Protein AF-A0A8H3KUR8-F1 (afdb_monomer)

Nearest PDB structures (foldseek):
  6pax-assembly1_A  TM=9.485E-01  e=1.881E-02  Homo sapiens
  1mdm-assembly1_A  TM=9.509E-01  e=1.094E-01  Homo sapiens
  4ld5-assembly1_B  TM=3.985E-01  e=2.743E-02  Staphylococcus aureus
  1p4w-assembly1_A  TM=5.469E-01  e=2.992E-01  Erwinia amylovora

Sequence (131 aa):
MTKTLAEDLKWCVIYLYSDGYSRKQIAKLLYIGETLVNKIISIYAKWGCVISLAYCSITRKKLQKAATERNELLRSAFIASISHYRIDQLVFMNESSKDECTSTCLYSYSDINSRAISWRVVVPNKDLKNS

pLDDT: mean 71.66, std 19.07, range [34.03, 95.94]

InterPro domains:
  IPR009057 Homedomain-like superfamily [SSF46689] (1-57)
  IPR036388 Winged helix-like DNA-binding domain superfamily [G3DSA:1.10.10.10] (1-50)

Foldseek 3Di:
DPPDDDVVLLVQLVVCVVVPDDLVRSCVVSVHDSVVSVVSVVVCVVPVDNDDCVVVVNDPVNVVVVVVVVVVVVVVVVVVVVVPDDPVPDDDDPPPPDDPDDPPPPDPDDPPPDDDDDPDDDDDDDDDDDD

Radius of gyration: 30.04 Å; Cα contacts (8 Å, |Δi|>4): 45; chains: 1; bounding box: 40×43×104 Å

Solvent-accessible surface area (backbone atoms only — not comparable to full-atom values): 8795 Å² total; per-residue (Å²): 132,84,86,71,78,59,66,68,61,56,51,51,55,49,54,43,45,73,73,66,50,50,64,67,54,51,18,63,73,72,75,43,62,51,70,55,53,54,51,50,53,51,43,27,75,74,67,78,45,83,74,59,49,75,80,75,72,49,50,70,66,57,56,51,48,54,53,50,51,55,48,48,52,54,48,48,53,48,53,57,62,53,67,77,57,55,74,94,73,61,76,82,78,79,79,83,75,84,69,100,76,83,89,80,76,86,71,83,85,69,68,92,90,66,81,84,82,76,93,66,87,81,76,88,82,81,88,85,92,88,131

Secondary structure (DSSP, 8-state):
---PPPHHHHHHHHHHHHTT--HHHHHHHHT--HHHHHHHHHHHHHHS--S-TTTTT--HHHHHHHHHHHHHHHHHHHHHHHTTS-GGG----------S-----------TTPPP------PPPP-----

Organism: NCBI:txid94130

Mean predicted aligned error: 18.8 Å

Structure (mmCIF, N/CA/C/O backbone):
data_AF-A0A8H3KUR8-F1
#
_entry.id   AF-A0A8H3KUR8-F1
#
loop_
_atom_site.group_PDB
_atom_site.id
_atom_site.type_symbol
_atom_site.label_atom_id
_atom_site.label_alt_id
_atom_site.label_comp_id
_atom_site.label_asym_id
_atom_site.label_entity_id
_atom_site.label_seq_id
_atom_site.pdbx_PDB_ins_code
_atom_site.Cartn_x
_atom_site.Cartn_y
_atom_site.Cartn_z
_atom_site.occupancy
_atom_site.B_iso_or_equiv
_atom_site.auth_seq_id
_atom_site.auth_comp_id
_atom_site.auth_asym_id
_atom_site.auth_atom_id
_atom_site.pdbx_PDB_model_num
ATOM 1 N N . MET A 1 1 ? 9.903 21.176 9.269 1.00 39.22 1 MET A N 1
ATOM 2 C CA . MET A 1 1 ? 10.175 19.747 9.527 1.00 39.22 1 MET A CA 1
ATOM 3 C C . MET A 1 1 ? 8.895 18.955 9.314 1.00 39.22 1 MET A C 1
ATOM 5 O O . MET A 1 1 ? 7.940 19.148 10.057 1.00 39.22 1 MET A O 1
ATOM 9 N N . THR A 1 2 ? 8.821 18.136 8.268 1.00 42.09 2 THR A N 1
ATOM 10 C CA . THR A 1 2 ? 7.678 17.240 8.054 1.00 42.09 2 THR A CA 1
ATOM 11 C C . THR A 1 2 ? 7.696 16.166 9.134 1.00 42.09 2 THR A C 1
ATOM 13 O O . THR A 1 2 ? 8.647 15.396 9.208 1.00 42.09 2 THR A O 1
ATOM 16 N N . LYS A 1 3 ? 6.672 16.131 9.991 1.00 57.50 3 LYS A N 1
ATOM 17 C CA . LYS A 1 3 ? 6.493 15.065 10.983 1.00 57.50 3 LYS A CA 1
ATOM 18 C C . LYS A 1 3 ? 6.102 13.784 10.244 1.00 57.50 3 LYS A C 1
ATOM 20 O O . LYS A 1 3 ? 4.924 13.520 10.019 1.00 57.50 3 LYS A O 1
ATOM 25 N N . THR A 1 4 ? 7.091 13.034 9.779 1.00 64.19 4 THR A N 1
ATOM 26 C CA . THR A 1 4 ? 6.896 11.693 9.232 1.00 64.19 4 THR A CA 1
ATOM 27 C C . THR A 1 4 ? 6.484 10.778 10.376 1.00 64.19 4 THR A C 1
ATOM 29 O O . THR A 1 4 ? 7.176 10.690 11.385 1.00 64.19 4 THR A O 1
ATOM 32 N N . LEU A 1 5 ? 5.339 10.111 10.239 1.00 67.00 5 LEU A N 1
ATOM 33 C CA . LEU A 1 5 ? 4.972 9.033 11.153 1.00 67.00 5 LEU A CA 1
ATOM 34 C C . LEU A 1 5 ? 6.021 7.928 11.096 1.00 67.00 5 LEU A C 1
ATOM 36 O O . LEU A 1 5 ? 6.380 7.498 9.994 1.00 67.00 5 LEU A O 1
ATOM 40 N N . ALA A 1 6 ? 6.457 7.487 12.277 1.00 81.69 6 ALA A N 1
ATOM 41 C CA . ALA A 1 6 ? 7.390 6.383 12.441 1.00 81.69 6 ALA A CA 1
ATOM 42 C C . ALA A 1 6 ? 6.885 5.142 11.693 1.00 81.69 6 ALA A C 1
ATOM 44 O O . ALA A 1 6 ? 5.690 4.833 11.722 1.00 81.69 6 ALA A O 1
ATOM 45 N N . GLU A 1 7 ? 7.787 4.454 10.993 1.00 81.00 7 GLU A N 1
ATOM 46 C CA . GLU A 1 7 ? 7.448 3.260 10.213 1.00 81.00 7 GLU A CA 1
ATOM 47 C C . GLU A 1 7 ? 6.904 2.145 11.098 1.00 81.00 7 GLU A C 1
ATOM 49 O O . GLU A 1 7 ? 5.912 1.518 10.727 1.00 81.00 7 GLU A O 1
ATOM 54 N N . ASP A 1 8 ? 7.463 2.001 12.297 1.00 84.88 8 ASP A N 1
ATOM 55 C CA . ASP A 1 8 ? 7.013 1.051 13.316 1.00 84.88 8 ASP A CA 1
ATOM 56 C C . ASP A 1 8 ? 5.520 1.208 13.601 1.00 84.88 8 ASP A C 1
ATOM 58 O O . ASP A 1 8 ? 4.772 0.235 13.634 1.00 84.88 8 ASP A O 1
ATOM 62 N N . LEU A 1 9 ? 5.044 2.453 13.697 1.00 88.75 9 LEU A N 1
ATOM 63 C CA . LEU A 1 9 ? 3.637 2.726 13.962 1.00 88.75 9 LEU A CA 1
ATOM 64 C C . LEU A 1 9 ? 2.743 2.299 12.794 1.00 88.75 9 LEU A C 1
ATOM 66 O O . LEU A 1 9 ? 1.622 1.836 13.002 1.00 88.75 9 LEU A O 1
ATOM 70 N N . LYS A 1 10 ? 3.230 2.431 11.556 1.00 89.88 10 LYS A N 1
ATOM 71 C CA . LYS A 1 10 ? 2.480 1.996 10.377 1.00 89.88 10 LYS A CA 1
ATOM 72 C C . LYS A 1 10 ? 2.430 0.473 10.280 1.00 89.88 10 LYS A C 1
ATOM 74 O O . LYS A 1 10 ? 1.380 -0.060 9.935 1.00 89.88 10 LYS A O 1
ATOM 79 N N . TRP A 1 11 ? 3.522 -0.216 10.609 1.00 91.12 11 TRP A N 1
ATOM 80 C CA . TRP A 1 11 ? 3.552 -1.678 10.675 1.00 91.12 11 TRP A CA 1
ATOM 81 C C . TRP A 1 11 ? 2.677 -2.223 11.807 1.00 91.12 11 TRP A C 1
ATOM 83 O O . TRP A 1 11 ? 1.932 -3.170 11.573 1.00 91.12 11 TRP A O 1
ATOM 93 N N . CYS A 1 12 ? 2.647 -1.573 12.975 1.00 91.88 12 CYS A N 1
ATOM 94 C CA . CYS A 1 12 ? 1.721 -1.921 14.057 1.00 91.88 12 CYS A CA 1
ATOM 95 C C . CYS A 1 12 ? 0.254 -1.861 13.610 1.00 91.88 12 CYS A C 1
ATOM 97 O O . CYS A 1 12 ? -0.521 -2.763 13.918 1.00 91.88 12 CYS A O 1
ATOM 99 N N . VAL A 1 13 ? -0.136 -0.837 12.840 1.00 93.62 13 VAL A N 1
ATOM 100 C CA . VAL A 1 13 ? -1.495 -0.750 12.271 1.00 93.62 13 VAL A CA 1
ATOM 101 C C . VAL A 1 13 ? -1.813 -1.960 11.387 1.00 93.62 13 VAL A C 1
ATOM 103 O O . VAL A 1 13 ? -2.933 -2.463 11.418 1.00 93.62 13 VAL A O 1
ATOM 106 N N . ILE A 1 14 ? -0.845 -2.427 10.602 1.00 93.62 14 ILE A N 1
ATOM 107 C CA . ILE A 1 14 ? -1.027 -3.524 9.640 1.00 93.62 14 ILE A CA 1
ATOM 108 C C . ILE A 1 14 ? -1.154 -4.851 10.369 1.00 93.62 14 ILE A C 1
ATOM 110 O O . ILE A 1 14 ? -2.058 -5.618 10.059 1.00 93.62 14 ILE A O 1
ATOM 114 N N . TYR A 1 15 ? -0.290 -5.081 11.356 1.00 94.12 15 TYR A N 1
ATOM 115 C CA . TYR A 1 15 ? -0.293 -6.294 12.165 1.00 94.12 15 TYR A CA 1
ATOM 116 C C . TYR A 1 15 ? -1.625 -6.462 12.909 1.00 94.12 15 TYR A C 1
ATOM 118 O O . TYR A 1 15 ? -2.270 -7.504 12.849 1.00 94.12 15 TYR A O 1
ATOM 126 N N . LEU A 1 16 ? -2.115 -5.388 13.533 1.00 94.19 16 LEU A N 1
ATOM 127 C CA . LEU A 1 16 ? -3.417 -5.412 14.201 1.00 94.19 16 LEU A CA 1
ATOM 128 C C . LEU A 1 16 ? -4.571 -5.615 13.210 1.00 94.19 16 LEU A C 1
ATOM 130 O O . LEU A 1 16 ? -5.565 -6.259 13.532 1.00 94.19 16 LEU A O 1
ATOM 134 N N . TYR A 1 17 ? -4.454 -5.079 11.994 1.00 94.44 17 TYR A N 1
ATOM 135 C CA . TYR A 1 17 ? -5.459 -5.305 10.961 1.00 94.44 17 TYR A CA 1
ATOM 136 C C . TYR A 1 17 ? -5.464 -6.760 10.466 1.00 94.44 17 TYR A C 1
ATOM 138 O O . TYR A 1 17 ? -6.544 -7.308 10.248 1.00 94.44 17 TYR A O 1
ATOM 146 N N . SER A 1 18 ? -4.297 -7.406 10.332 1.00 92.31 18 SER A N 1
ATOM 147 C CA . SER A 1 18 ? -4.212 -8.834 9.989 1.00 92.31 18 SER A CA 1
ATOM 148 C C . SER A 1 18 ? -4.741 -9.745 11.095 1.00 92.31 18 SER A C 1
ATOM 150 O O . SER A 1 18 ? -5.338 -10.771 10.785 1.00 92.31 18 SER A O 1
ATOM 152 N N . ASP A 1 19 ? -4.620 -9.331 12.357 1.00 94.00 19 ASP A N 1
ATOM 153 C CA . ASP A 1 19 ? -5.177 -10.038 13.519 1.00 94.00 19 ASP A CA 1
ATOM 154 C C . ASP A 1 19 ? -6.708 -9.880 13.653 1.00 94.00 19 ASP A C 1
ATOM 156 O O . ASP A 1 19 ? -7.321 -10.424 14.570 1.00 94.00 19 ASP A O 1
ATOM 160 N N . GLY A 1 20 ? -7.351 -9.135 12.746 1.00 93.88 20 GLY A N 1
ATOM 161 C CA . GLY A 1 20 ? -8.807 -8.987 12.690 1.00 93.88 20 GLY A CA 1
ATOM 162 C C . GLY A 1 20 ? -9.375 -7.840 13.529 1.00 93.88 20 GLY A C 1
ATOM 163 O O . GLY A 1 20 ? -10.596 -7.730 13.667 1.00 93.88 20 GLY A O 1
ATOM 164 N N . TYR A 1 21 ? -8.536 -6.948 14.064 1.00 95.38 21 TYR A N 1
ATOM 165 C CA . TYR A 1 21 ? -9.029 -5.771 14.778 1.00 95.38 21 TYR A CA 1
ATOM 166 C C . TYR A 1 21 ? -9.734 -4.797 13.827 1.00 95.38 21 TYR A C 1
ATOM 168 O O . TYR A 1 21 ? -9.271 -4.488 12.725 1.00 95.38 21 TYR A O 1
ATOM 176 N N . SER A 1 22 ? -10.855 -4.231 14.282 1.00 93.81 22 SER A N 1
ATOM 177 C CA . SER A 1 22 ? -11.544 -3.186 13.526 1.00 93.81 22 SER A CA 1
ATOM 178 C C . SER A 1 22 ? -10.735 -1.885 13.511 1.00 93.81 22 SER A C 1
ATOM 180 O O . SER A 1 22 ? -10.050 -1.530 14.471 1.00 93.81 22 SER A O 1
ATOM 182 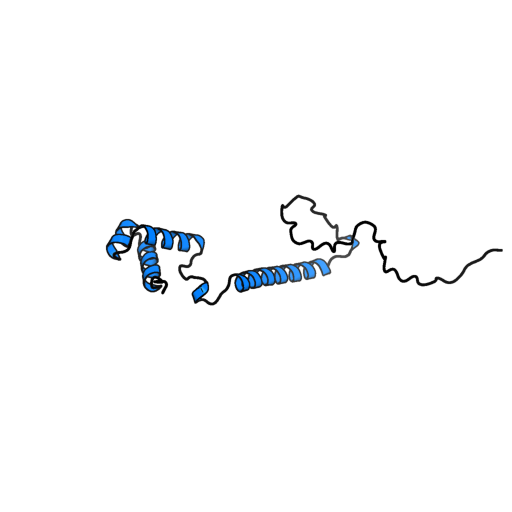N N . ARG A 1 23 ? -10.878 -1.100 12.441 1.00 93.94 23 ARG A N 1
ATOM 183 C CA . ARG A 1 23 ? -10.168 0.182 12.247 1.00 93.94 23 ARG A CA 1
ATOM 184 C C . ARG A 1 23 ? -10.370 1.152 13.419 1.00 93.94 23 ARG A C 1
ATOM 186 O O . ARG A 1 23 ? -9.430 1.829 13.827 1.00 93.94 23 ARG A O 1
ATOM 193 N N . LYS A 1 24 ? -11.572 1.152 14.008 1.00 94.75 24 LYS A N 1
ATOM 194 C CA . LYS A 1 24 ? -11.924 1.937 15.202 1.00 94.75 24 LYS A CA 1
ATOM 195 C C . LYS A 1 24 ? -11.183 1.465 16.454 1.00 94.75 24 LYS A C 1
ATOM 197 O O . LYS A 1 24 ? -10.707 2.293 17.226 1.00 94.75 24 LYS A O 1
ATOM 202 N N . GLN A 1 25 ? -11.065 0.150 16.649 1.00 93.94 25 GLN A N 1
ATOM 203 C CA . GLN A 1 25 ? -10.300 -0.419 17.763 1.00 93.94 25 GLN A CA 1
ATOM 204 C C . GLN A 1 25 ? -8.813 -0.092 17.629 1.00 93.94 25 GLN A C 1
ATOM 206 O O . GLN A 1 25 ? -8.212 0.342 18.603 1.00 93.94 25 GLN A O 1
ATOM 211 N N . ILE A 1 26 ? -8.248 -0.207 16.424 1.00 95.56 26 ILE A N 1
ATOM 212 C CA . ILE A 1 26 ? -6.841 0.120 16.149 1.00 95.56 26 ILE A CA 1
ATOM 213 C C . ILE A 1 26 ? -6.558 1.601 16.430 1.00 95.56 26 ILE A C 1
ATOM 215 O O . ILE A 1 26 ? -5.594 1.927 17.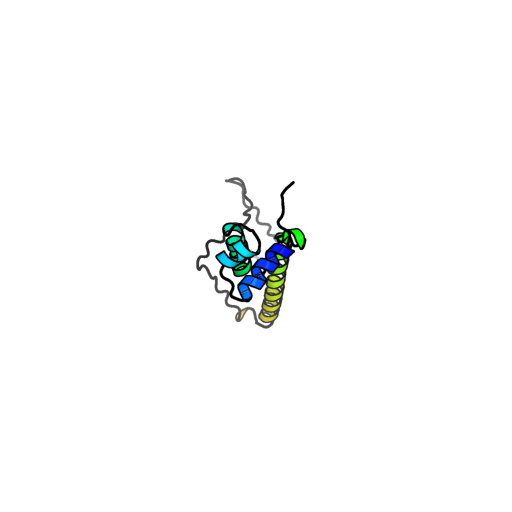118 1.00 95.56 26 ILE A O 1
ATOM 219 N N . ALA A 1 27 ? -7.423 2.497 15.942 1.00 95.50 27 ALA A N 1
ATOM 220 C CA . ALA A 1 27 ? -7.318 3.936 16.180 1.00 95.50 27 ALA A CA 1
ATOM 221 C C . ALA A 1 27 ? -7.316 4.268 17.682 1.00 95.50 27 ALA A C 1
ATOM 223 O O . ALA A 1 27 ? -6.472 5.031 18.154 1.00 95.50 27 ALA A O 1
ATOM 224 N N . LYS A 1 28 ? -8.219 3.638 18.445 1.00 95.94 28 LYS A N 1
ATOM 225 C CA . LYS A 1 28 ? -8.304 3.798 19.900 1.00 95.94 28 LYS A CA 1
ATOM 226 C C . LYS A 1 28 ? -7.087 3.217 20.628 1.00 95.94 28 LYS A C 1
ATOM 228 O O . LYS A 1 28 ? -6.598 3.849 21.554 1.00 95.94 28 LYS A O 1
ATOM 233 N N . LEU A 1 29 ? -6.603 2.044 20.215 1.00 94.38 29 LEU A N 1
ATOM 234 C CA . LEU A 1 29 ? -5.484 1.342 20.852 1.00 94.38 29 LEU A CA 1
ATOM 235 C C . LEU A 1 29 ? -4.160 2.097 20.681 1.00 94.38 29 LEU A C 1
ATOM 237 O O . LEU A 1 29 ? -3.389 2.220 21.626 1.00 94.38 29 LEU A O 1
ATOM 241 N N . LEU A 1 30 ? -3.908 2.617 19.478 1.00 92.75 30 LEU A N 1
ATOM 242 C CA . LEU A 1 30 ? -2.669 3.321 19.146 1.00 92.75 30 LEU A CA 1
ATOM 243 C C . LEU A 1 30 ? -2.733 4.831 19.427 1.00 92.75 30 LEU A C 1
ATOM 245 O O . LEU A 1 30 ? -1.741 5.524 19.212 1.00 92.75 30 LEU A O 1
ATOM 249 N N . TYR A 1 31 ? -3.881 5.349 19.881 1.00 93.81 31 TYR A N 1
ATOM 250 C CA . TYR A 1 31 ? -4.147 6.786 20.041 1.00 93.81 31 TYR A CA 1
ATOM 251 C C . TYR A 1 31 ? -3.890 7.591 18.754 1.00 93.81 31 TYR A C 1
ATOM 253 O O . TYR A 1 31 ? -3.301 8.673 18.763 1.00 93.81 31 TYR A O 1
ATOM 261 N N . ILE A 1 32 ? -4.351 7.060 17.619 1.00 92.12 32 ILE A N 1
ATOM 262 C CA . ILE A 1 32 ? -4.201 7.665 16.290 1.00 92.12 32 ILE A CA 1
ATOM 263 C C . ILE A 1 32 ? -5.584 7.982 15.715 1.00 92.12 32 ILE A C 1
ATOM 265 O O . ILE A 1 32 ? -6.556 7.276 15.965 1.00 92.12 32 ILE A O 1
ATOM 269 N N . GLY A 1 33 ? -5.682 9.018 14.880 1.00 93.69 33 GLY A N 1
ATOM 270 C CA . GLY A 1 33 ? -6.894 9.276 14.103 1.00 93.69 33 GLY A CA 1
ATOM 271 C C . GLY A 1 33 ? -7.253 8.128 13.147 1.00 93.69 33 GLY A C 1
ATOM 272 O O . GLY A 1 33 ? -6.410 7.630 12.400 1.00 93.69 33 GLY A O 1
ATOM 273 N N . GLU A 1 34 ? -8.537 7.764 13.099 1.00 93.75 34 GLU A N 1
ATOM 274 C CA . GLU A 1 34 ? -9.071 6.706 12.222 1.00 93.75 34 GLU A CA 1
ATOM 275 C C . GLU A 1 34 ? -8.778 6.967 10.732 1.00 93.75 34 GLU A C 1
ATOM 277 O O . GLU A 1 34 ? -8.517 6.047 9.955 1.00 93.75 34 GLU A O 1
ATOM 282 N N . THR A 1 35 ? -8.721 8.239 10.331 1.00 93.62 35 THR A N 1
ATOM 283 C CA . THR A 1 35 ? -8.349 8.647 8.968 1.00 93.62 35 THR A CA 1
ATOM 284 C C . THR A 1 35 ? -6.935 8.211 8.587 1.00 93.62 35 THR A C 1
ATOM 286 O O . THR A 1 35 ? -6.689 7.878 7.427 1.00 93.62 35 THR A O 1
ATOM 289 N N . LEU A 1 36 ? -6.003 8.181 9.543 1.00 90.62 36 LEU A N 1
ATOM 290 C CA . LEU A 1 36 ? -4.639 7.726 9.309 1.00 90.62 36 LEU A CA 1
ATOM 291 C C . LEU A 1 36 ? -4.584 6.211 9.124 1.00 90.62 36 LEU A C 1
ATOM 293 O O . LEU A 1 36 ? -3.942 5.729 8.194 1.00 90.62 36 LEU A O 1
ATOM 297 N N . VAL A 1 37 ? -5.300 5.481 9.980 1.00 93.56 37 VAL A N 1
ATOM 298 C CA . VAL A 1 37 ? -5.435 4.021 9.914 1.00 93.56 37 VAL A CA 1
ATOM 299 C C . VAL A 1 37 ? -5.986 3.610 8.545 1.00 93.56 37 VAL A C 1
ATOM 301 O O . VAL A 1 37 ? -5.392 2.778 7.862 1.00 93.56 37 VAL A O 1
ATOM 304 N N . ASN A 1 38 ? -7.039 4.283 8.071 1.00 94.12 38 ASN A N 1
ATOM 305 C CA . ASN A 1 38 ? -7.621 4.041 6.747 1.00 94.12 38 ASN A CA 1
ATOM 306 C C . ASN A 1 38 ? -6.640 4.329 5.600 1.00 94.12 38 ASN A C 1
ATOM 308 O O . ASN A 1 38 ? -6.570 3.573 4.628 1.00 94.12 38 ASN A O 1
ATOM 312 N N . LYS A 1 39 ? -5.846 5.401 5.704 1.00 91.62 39 LYS A N 1
ATOM 313 C CA . LYS A 1 39 ? -4.799 5.711 4.718 1.00 91.62 39 LYS A CA 1
ATOM 314 C C . LYS A 1 39 ? -3.718 4.630 4.688 1.00 91.62 39 LYS A C 1
ATOM 316 O O . LYS A 1 39 ? -3.321 4.212 3.610 1.00 91.62 39 LYS A O 1
ATOM 321 N N . ILE A 1 40 ? -3.270 4.151 5.845 1.00 91.25 40 ILE A N 1
ATOM 322 C CA . ILE A 1 40 ? -2.241 3.107 5.935 1.00 91.25 40 ILE A CA 1
ATOM 323 C C . ILE A 1 40 ? -2.744 1.796 5.324 1.00 91.25 40 ILE A C 1
ATOM 325 O O . ILE A 1 40 ? -2.079 1.235 4.455 1.00 91.25 40 ILE A O 1
ATOM 329 N N . ILE A 1 41 ? -3.944 1.355 5.710 1.00 91.56 41 ILE A N 1
ATOM 330 C CA . ILE A 1 41 ? -4.546 0.116 5.198 1.00 91.56 41 ILE A CA 1
ATOM 331 C C . ILE A 1 41 ? -4.781 0.203 3.685 1.00 91.56 41 ILE A C 1
ATOM 333 O O . ILE A 1 41 ? -4.491 -0.749 2.968 1.00 91.56 41 ILE A O 1
ATOM 337 N N . SER A 1 42 ? -5.257 1.341 3.170 1.00 90.50 42 SER A N 1
ATOM 338 C CA . SER A 1 42 ? -5.477 1.505 1.722 1.00 90.50 42 SER A CA 1
ATOM 339 C C . SER A 1 42 ? -4.177 1.516 0.913 1.00 90.50 42 SER A C 1
ATOM 341 O O . SER A 1 42 ? -4.128 0.929 -0.167 1.00 90.50 42 SER A O 1
ATOM 343 N N . ILE A 1 43 ? -3.107 2.126 1.433 1.00 87.81 43 ILE A N 1
ATOM 344 C CA . ILE A 1 43 ? -1.775 2.058 0.815 1.00 87.81 43 ILE A CA 1
ATOM 345 C C . ILE A 1 43 ? -1.288 0.606 0.786 1.00 87.81 43 ILE A C 1
ATOM 347 O O . ILE A 1 43 ? -0.859 0.129 -0.264 1.00 87.81 43 ILE A O 1
ATOM 351 N N . TYR A 1 44 ? -1.411 -0.116 1.897 1.00 89.81 44 TYR A N 1
ATOM 352 C CA . TYR A 1 44 ? -0.993 -1.510 1.966 1.00 89.81 44 TYR A CA 1
ATOM 353 C C . TYR A 1 44 ? -1.799 -2.418 1.040 1.00 89.81 44 TYR A C 1
ATOM 355 O O . TYR A 1 44 ? -1.212 -3.201 0.306 1.00 89.81 44 TYR A O 1
ATOM 363 N N . ALA A 1 45 ? -3.122 -2.261 0.983 1.00 87.88 45 ALA A N 1
ATOM 364 C CA . ALA A 1 45 ? -3.966 -3.028 0.071 1.00 87.88 45 ALA A CA 1
ATOM 365 C C . ALA A 1 45 ? -3.602 -2.793 -1.407 1.00 87.88 45 ALA A C 1
ATOM 367 O O . ALA A 1 45 ? -3.714 -3.701 -2.223 1.00 87.88 45 ALA A O 1
ATOM 368 N N . LYS A 1 46 ? -3.151 -1.581 -1.758 1.00 85.06 46 LYS A N 1
ATOM 369 C CA . LYS A 1 46 ? -2.780 -1.230 -3.135 1.00 85.06 46 LYS A CA 1
ATOM 370 C C . LYS A 1 46 ? -1.382 -1.706 -3.533 1.00 85.06 46 LYS A C 1
ATOM 372 O O . LYS A 1 46 ? -1.176 -2.056 -4.691 1.00 85.06 46 LYS A O 1
ATOM 377 N N . TRP A 1 47 ? -0.420 -1.655 -2.615 1.00 84.38 47 TRP A N 1
ATOM 378 C CA . TRP A 1 47 ? 1.001 -1.833 -2.942 1.00 84.38 47 TRP A CA 1
ATOM 379 C C . TRP A 1 47 ? 1.666 -3.024 -2.242 1.00 84.38 47 TRP A C 1
ATOM 381 O O . TRP A 1 47 ? 2.806 -3.342 -2.561 1.00 84.38 47 TRP A O 1
ATOM 391 N N . GLY A 1 48 ? 1.009 -3.647 -1.262 1.00 82.44 48 GLY A N 1
ATOM 392 C CA . GLY A 1 48 ? 1.592 -4.680 -0.398 1.00 82.44 48 GLY A CA 1
ATOM 393 C C . GLY A 1 48 ? 2.682 -4.162 0.547 1.00 82.44 48 GLY A C 1
ATOM 394 O O . GLY A 1 48 ? 3.376 -4.948 1.184 1.00 82.44 48 GLY A O 1
ATOM 395 N N . CYS A 1 49 ? 2.870 -2.842 0.631 1.00 79.38 49 CYS A N 1
ATOM 396 C CA . CYS A 1 49 ? 3.925 -2.222 1.422 1.00 79.38 49 CYS A CA 1
ATOM 397 C C . CYS A 1 49 ? 3.468 -0.880 2.000 1.00 79.38 49 CYS A C 1
ATOM 399 O O . CYS A 1 49 ? 2.632 -0.182 1.428 1.00 79.38 49 CYS A O 1
ATOM 401 N N . VAL A 1 50 ? 4.041 -0.530 3.149 1.00 76.19 50 VAL A N 1
ATOM 402 C CA . VAL A 1 50 ? 3.717 0.668 3.943 1.00 76.19 50 VAL A CA 1
ATOM 403 C C . VAL A 1 50 ? 4.855 1.691 3.942 1.00 76.19 50 VAL A C 1
ATOM 405 O O . VAL A 1 50 ? 4.693 2.840 4.373 1.00 76.19 50 VAL A O 1
ATOM 408 N N . ILE A 1 51 ? 6.014 1.263 3.441 1.00 69.56 51 ILE A N 1
ATOM 409 C CA . ILE A 1 51 ? 7.229 2.055 3.322 1.00 69.56 51 ILE A CA 1
ATOM 410 C C . ILE A 1 51 ? 7.081 2.964 2.107 1.00 69.56 51 ILE A C 1
ATOM 412 O O . ILE A 1 51 ? 6.726 2.539 1.006 1.00 69.56 51 ILE A O 1
ATOM 416 N N . SER A 1 52 ? 7.370 4.248 2.297 1.00 63.31 52 SER A N 1
ATOM 417 C CA . SER A 1 52 ? 7.473 5.164 1.168 1.00 63.31 52 SER A CA 1
ATOM 418 C C . SER A 1 52 ? 8.701 4.800 0.335 1.00 63.31 52 SER A C 1
ATOM 420 O O . SER A 1 52 ? 9.795 4.711 0.890 1.00 63.31 52 SER A O 1
ATOM 422 N N . LEU A 1 53 ? 8.550 4.689 -0.991 1.00 58.31 53 LEU A N 1
ATOM 423 C CA . LEU A 1 53 ? 9.647 4.463 -1.956 1.00 58.31 53 LEU A CA 1
ATOM 424 C C . LEU A 1 53 ? 10.882 5.361 -1.716 1.00 58.31 53 LEU A C 1
ATOM 426 O O . LEU A 1 53 ? 12.001 4.989 -2.062 1.00 58.31 53 LEU A O 1
ATOM 430 N N . ALA A 1 54 ? 10.668 6.529 -1.102 1.00 54.50 54 ALA A N 1
ATOM 431 C CA . ALA A 1 54 ? 11.701 7.475 -0.702 1.00 54.50 54 ALA A CA 1
ATOM 432 C C . ALA A 1 54 ? 12.737 6.897 0.283 1.00 54.50 54 ALA A C 1
ATOM 434 O O . ALA A 1 54 ? 13.916 7.190 0.128 1.00 54.50 54 ALA A O 1
ATOM 435 N N . TYR A 1 55 ? 12.335 6.060 1.248 1.00 53.75 55 TYR A N 1
ATOM 436 C CA . TYR A 1 55 ? 13.260 5.489 2.241 1.00 53.75 55 TYR A CA 1
ATOM 437 C C . TYR A 1 55 ? 14.091 4.342 1.653 1.00 53.75 55 TYR A C 1
ATOM 439 O O . TYR A 1 55 ? 15.288 4.232 1.894 1.00 53.75 55 TYR A O 1
ATOM 447 N N . CYS A 1 56 ? 13.489 3.548 0.762 1.00 56.03 56 CYS A N 1
ATOM 448 C CA . CYS A 1 56 ? 14.186 2.467 0.063 1.00 56.03 56 CYS A CA 1
ATOM 449 C C . CYS A 1 56 ? 15.200 2.983 -0.985 1.00 56.03 56 CYS A C 1
ATOM 451 O O . CYS A 1 56 ? 15.89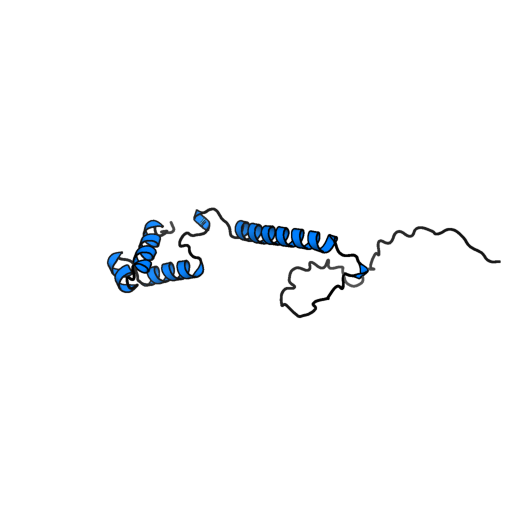6 2.199 -1.621 1.00 56.03 56 CYS A O 1
ATOM 453 N N . SER A 1 57 ? 15.305 4.304 -1.204 1.00 57.91 57 SER A N 1
ATOM 454 C CA . SER A 1 57 ? 16.135 4.894 -2.271 1.00 57.91 57 SER A CA 1
ATOM 455 C C . SER A 1 57 ? 15.803 4.344 -3.673 1.00 57.91 57 SER A C 1
ATOM 457 O O . SER A 1 57 ? 16.619 4.392 -4.609 1.00 57.91 57 SER A O 1
ATOM 459 N N . ILE A 1 58 ? 14.585 3.812 -3.831 1.00 65.94 58 ILE A N 1
ATOM 460 C CA . ILE A 1 58 ? 14.049 3.314 -5.092 1.00 65.94 58 ILE A CA 1
ATOM 461 C C . ILE A 1 58 ? 13.160 4.413 -5.649 1.00 65.94 58 ILE A C 1
ATOM 463 O O . ILE A 1 58 ? 11.975 4.531 -5.350 1.00 65.94 58 ILE A O 1
ATOM 467 N N . THR A 1 59 ? 13.753 5.259 -6.478 1.00 71.12 59 THR A N 1
ATOM 468 C CA . THR A 1 59 ? 13.000 6.251 -7.240 1.00 71.12 59 THR A CA 1
ATOM 469 C C . THR A 1 59 ? 12.089 5.544 -8.245 1.00 71.12 59 THR A C 1
ATOM 471 O O . THR A 1 59 ? 12.478 4.531 -8.828 1.00 71.12 59 THR A O 1
ATOM 474 N N . ARG A 1 60 ? 10.929 6.140 -8.561 1.00 69.00 60 ARG A N 1
ATOM 475 C CA . ARG A 1 60 ? 10.048 5.704 -9.667 1.00 69.00 60 ARG A CA 1
ATOM 476 C C . ARG A 1 60 ? 10.832 5.388 -10.951 1.00 69.00 60 ARG A C 1
ATOM 478 O O . ARG A 1 60 ? 10.553 4.391 -11.600 1.00 69.00 60 ARG A O 1
ATOM 485 N N . LYS A 1 61 ? 11.857 6.193 -11.265 1.00 75.12 61 LYS A N 1
ATOM 486 C CA . LYS A 1 61 ? 12.753 5.994 -12.417 1.00 75.12 61 LYS A CA 1
ATOM 487 C C . LYS A 1 61 ? 13.486 4.647 -12.397 1.00 75.12 61 LYS A C 1
ATOM 489 O O . LYS A 1 61 ? 13.557 3.999 -13.431 1.00 75.12 61 LYS A O 1
ATOM 494 N N . LYS A 1 62 ? 14.003 4.207 -11.242 1.00 78.38 62 LYS A N 1
ATOM 495 C CA . LYS A 1 62 ? 14.673 2.899 -11.113 1.00 78.38 62 LYS A CA 1
ATOM 496 C C . LYS A 1 62 ? 13.694 1.752 -11.359 1.00 78.38 62 LYS A C 1
ATOM 498 O O . LYS A 1 62 ? 14.034 0.792 -12.036 1.00 78.38 62 LYS A O 1
ATOM 503 N N . LEU A 1 63 ? 12.473 1.889 -10.847 1.00 74.69 63 LEU A N 1
ATOM 504 C CA . LEU A 1 63 ? 11.424 0.881 -10.985 1.00 74.69 63 LEU A CA 1
ATOM 505 C C . LEU A 1 63 ? 10.930 0.782 -12.435 1.00 74.69 63 LEU A C 1
ATOM 507 O O . LEU A 1 63 ? 10.787 -0.312 -12.971 1.00 74.69 63 LEU A O 1
ATOM 511 N N . GLN A 1 64 ? 10.761 1.930 -13.093 1.00 73.88 64 GLN A N 1
ATOM 512 C CA . GLN A 1 64 ? 10.417 2.003 -14.508 1.00 73.88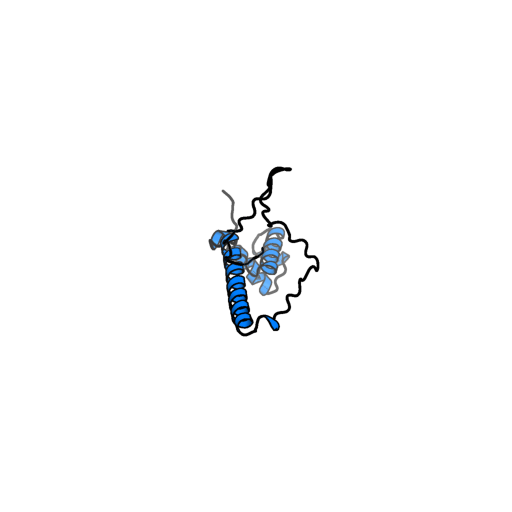 64 GLN A CA 1
ATOM 513 C C . GLN A 1 64 ? 11.535 1.431 -15.387 1.00 73.88 64 GLN A C 1
ATOM 515 O O . GLN A 1 64 ? 11.247 0.640 -16.274 1.00 73.88 64 GLN A O 1
ATOM 520 N N . LYS A 1 65 ? 12.804 1.746 -15.092 1.00 79.75 65 LYS A N 1
ATOM 521 C CA . LYS A 1 65 ? 13.954 1.174 -15.803 1.00 79.75 65 LYS A CA 1
ATOM 522 C C . LYS A 1 65 ? 13.994 -0.351 -15.685 1.00 79.75 65 LYS A C 1
ATOM 524 O O . LYS A 1 65 ? 14.075 -1.018 -16.703 1.00 79.75 65 LYS A O 1
ATOM 529 N N . ALA A 1 66 ? 13.849 -0.896 -14.475 1.00 73.81 66 ALA A N 1
ATOM 530 C CA . ALA A 1 66 ? 13.832 -2.343 -14.259 1.00 73.81 66 ALA A CA 1
ATOM 531 C C . ALA A 1 66 ? 12.658 -3.039 -14.978 1.00 73.81 66 ALA A C 1
ATOM 533 O O . ALA A 1 66 ? 12.808 -4.150 -15.478 1.00 73.81 66 ALA A O 1
ATOM 534 N N . ALA A 1 67 ? 11.488 -2.394 -15.055 1.00 70.38 67 ALA A N 1
ATOM 535 C CA . ALA A 1 67 ? 10.357 -2.902 -15.830 1.00 70.38 67 ALA A CA 1
ATOM 536 C C . ALA A 1 67 ? 10.635 -2.874 -17.344 1.00 70.38 67 ALA A C 1
ATOM 538 O O . ALA A 1 67 ? 10.345 -3.852 -18.032 1.00 70.38 67 ALA A O 1
ATOM 539 N N . THR A 1 68 ? 11.240 -1.795 -17.853 1.00 72.62 68 THR A N 1
ATOM 540 C CA . THR A 1 68 ? 11.657 -1.682 -19.259 1.00 72.62 68 THR A CA 1
ATOM 541 C C . THR A 1 68 ? 12.732 -2.707 -19.619 1.00 72.62 68 THR A C 1
ATOM 543 O O . THR A 1 68 ? 12.593 -3.376 -20.632 1.00 72.62 68 THR A O 1
ATOM 546 N N . GLU A 1 69 ? 13.758 -2.895 -18.785 1.00 76.00 69 GLU A N 1
ATOM 547 C CA . GLU A 1 69 ? 14.825 -3.888 -18.995 1.00 76.00 69 GLU A CA 1
ATOM 548 C C . GLU A 1 69 ? 14.280 -5.326 -18.972 1.00 76.00 69 GLU A C 1
ATOM 550 O O . GLU A 1 69 ? 14.665 -6.153 -19.795 1.00 76.00 69 GLU A O 1
ATOM 555 N N . ARG A 1 70 ? 13.320 -5.638 -18.086 1.00 70.88 70 ARG A N 1
ATOM 556 C CA . ARG A 1 70 ? 12.611 -6.933 -18.120 1.00 70.88 70 ARG A CA 1
ATOM 557 C C . ARG A 1 70 ? 11.851 -7.136 -19.427 1.00 70.88 70 ARG A C 1
ATOM 559 O O . ARG A 1 70 ? 11.838 -8.244 -19.956 1.00 70.88 70 ARG A O 1
ATOM 566 N N . ASN A 1 71 ? 11.234 -6.077 -19.946 1.00 74.94 71 ASN A N 1
ATOM 567 C CA . ASN A 1 71 ? 10.574 -6.115 -21.244 1.00 74.94 71 ASN A CA 1
ATOM 568 C C . ASN A 1 71 ? 11.594 -6.278 -22.384 1.00 74.94 71 ASN A C 1
ATOM 570 O O . ASN A 1 71 ? 11.351 -7.031 -23.314 1.00 74.94 71 ASN A O 1
ATOM 574 N N . GLU A 1 72 ? 12.770 -5.657 -22.292 1.00 77.31 72 GLU A N 1
ATOM 575 C CA . GLU A 1 72 ? 13.857 -5.837 -23.258 1.00 77.31 72 GLU A CA 1
ATOM 576 C C . GLU A 1 72 ? 14.388 -7.274 -23.276 1.00 77.31 72 GLU A C 1
ATOM 578 O O . GLU A 1 72 ? 14.673 -7.798 -24.345 1.00 77.31 72 GLU A O 1
ATOM 583 N N . LEU A 1 73 ? 14.451 -7.945 -22.125 1.00 81.75 73 LEU A N 1
ATOM 584 C CA . LEU A 1 73 ? 14.853 -9.350 -22.019 1.00 81.75 73 LEU A CA 1
ATOM 585 C C . LEU A 1 73 ? 13.810 -10.292 -22.647 1.00 81.75 73 LEU A C 1
ATOM 587 O O . LEU A 1 73 ? 14.154 -11.220 -23.374 1.00 81.75 73 LEU A O 1
ATOM 591 N N . LEU A 1 74 ? 12.519 -10.019 -22.433 1.00 79.12 74 LEU A N 1
ATOM 592 C CA . LEU A 1 74 ? 11.436 -10.722 -23.131 1.00 79.12 74 LEU A CA 1
ATOM 593 C C . LEU A 1 74 ? 11.454 -10.428 -24.636 1.00 79.12 74 LEU A C 1
ATOM 595 O O . LEU A 1 74 ? 11.269 -11.332 -25.447 1.00 79.12 74 LEU A O 1
ATOM 599 N N . ARG A 1 75 ? 11.736 -9.181 -25.016 1.00 78.75 75 ARG A N 1
ATOM 600 C CA . ARG A 1 75 ? 1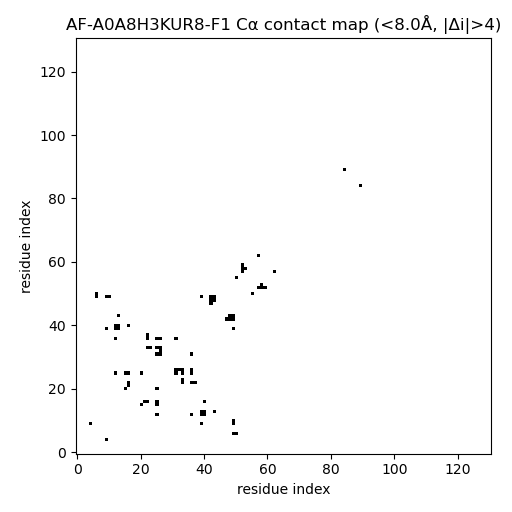1.879 -8.753 -26.407 1.00 78.75 75 ARG A CA 1
ATOM 601 C C . ARG A 1 75 ? 13.083 -9.416 -27.068 1.00 78.75 75 ARG A C 1
ATOM 603 O O . ARG A 1 75 ? 12.958 -9.849 -28.203 1.00 78.75 75 ARG A O 1
ATOM 610 N N . SER A 1 76 ? 14.222 -9.544 -26.392 1.00 82.19 76 SER A N 1
ATOM 611 C CA . SER A 1 76 ? 15.413 -10.201 -26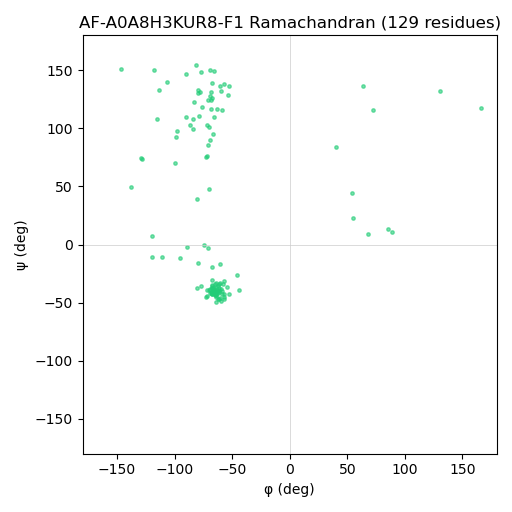.936 1.00 82.19 76 SER A CA 1
ATOM 612 C C . SER A 1 76 ? 15.212 -11.709 -27.063 1.00 82.19 76 SER A C 1
ATOM 614 O O . SER A 1 76 ? 15.569 -12.272 -28.094 1.00 82.19 76 SER A O 1
ATOM 616 N N . ALA A 1 77 ? 14.552 -12.348 -26.092 1.00 86.56 77 ALA A N 1
ATOM 617 C CA . ALA A 1 77 ? 14.145 -13.748 -26.186 1.00 86.56 77 ALA A CA 1
ATOM 618 C C . ALA A 1 77 ? 13.167 -13.986 -27.350 1.00 86.56 77 ALA A C 1
ATOM 620 O O . ALA A 1 77 ? 13.299 -14.960 -28.086 1.00 86.56 77 ALA A O 1
ATOM 621 N N . PHE A 1 78 ? 12.223 -13.068 -27.559 1.00 82.75 78 PHE A N 1
ATOM 622 C CA . PHE A 1 78 ? 11.292 -13.101 -28.685 1.00 82.75 78 PHE A CA 1
ATOM 623 C C . PHE A 1 78 ? 11.984 -12.867 -30.038 1.00 82.75 78 PHE A C 1
ATOM 625 O O . PHE A 1 78 ? 11.712 -13.561 -31.008 1.00 82.75 78 PHE A O 1
ATOM 632 N N . ILE A 1 79 ? 12.931 -11.932 -30.126 1.00 81.62 79 ILE A N 1
ATOM 633 C CA . ILE A 1 79 ? 13.729 -11.726 -31.345 1.00 81.62 79 ILE A CA 1
ATOM 634 C C . ILE A 1 79 ? 14.616 -12.949 -31.634 1.00 81.62 79 ILE A C 1
ATOM 636 O O . ILE A 1 79 ? 14.762 -13.351 -32.790 1.00 81.62 79 ILE A O 1
ATOM 640 N N . ALA A 1 80 ? 15.165 -13.586 -30.596 1.00 87.31 80 ALA A N 1
ATOM 641 C CA . ALA A 1 80 ? 15.906 -14.836 -30.731 1.00 87.31 80 ALA A CA 1
ATOM 642 C C . ALA A 1 80 ? 15.008 -15.973 -31.240 1.00 87.31 80 ALA A C 1
ATOM 644 O O . ALA A 1 80 ? 15.415 -16.704 -32.139 1.00 87.31 80 ALA A O 1
ATOM 645 N N . SER A 1 81 ? 13.768 -16.081 -30.748 1.00 85.62 81 SER A N 1
ATOM 646 C CA . SER A 1 81 ? 12.822 -17.082 -31.252 1.00 85.62 81 SER A CA 1
ATOM 647 C C . SER A 1 81 ? 12.387 -16.801 -32.697 1.00 85.62 81 SER A C 1
ATOM 649 O O . SER A 1 81 ? 12.282 -17.738 -33.487 1.00 85.62 81 SER A O 1
ATOM 651 N N . ILE A 1 82 ? 12.229 -15.528 -33.084 1.00 82.69 82 ILE A N 1
ATOM 652 C CA . ILE A 1 82 ? 11.956 -15.111 -34.472 1.00 82.69 82 ILE A CA 1
ATOM 653 C C . ILE A 1 82 ? 13.111 -15.459 -35.417 1.00 82.69 82 ILE A C 1
ATOM 655 O O . ILE A 1 82 ? 12.870 -15.782 -36.578 1.00 82.69 82 ILE A O 1
ATOM 659 N N . SER A 1 83 ? 14.357 -15.433 -34.940 1.00 82.38 83 SER A N 1
ATOM 660 C CA . SER A 1 83 ? 15.544 -15.683 -35.774 1.00 82.38 83 SER A CA 1
ATOM 661 C C . SER A 1 83 ? 15.566 -17.078 -36.418 1.00 82.38 83 SER A C 1
ATOM 663 O O . SER A 1 83 ? 16.308 -17.301 -37.371 1.00 82.38 83 SER A O 1
ATOM 665 N N . HIS A 1 84 ? 14.754 -18.020 -35.925 1.00 86.31 84 HIS A N 1
ATOM 666 C CA . HIS A 1 84 ? 14.624 -19.364 -36.492 1.00 86.31 84 HIS A CA 1
ATOM 667 C C . HIS A 1 84 ? 13.717 -19.444 -37.728 1.00 86.31 84 HIS A C 1
ATOM 669 O O . HIS A 1 84 ? 13.770 -20.440 -38.451 1.00 86.31 84 HIS A O 1
ATOM 675 N N . TYR A 1 85 ? 12.892 -18.430 -37.982 1.00 86.38 85 TYR A N 1
ATOM 676 C CA . TYR A 1 85 ? 11.969 -18.412 -39.112 1.00 86.38 85 TYR A CA 1
ATOM 677 C C . TYR A 1 85 ? 12.620 -17.781 -40.338 1.00 86.38 85 TYR A C 1
ATOM 679 O O . TYR A 1 85 ? 13.433 -16.859 -40.239 1.00 86.38 85 TYR A O 1
ATOM 687 N N . ARG A 1 86 ? 12.245 -18.264 -41.525 1.00 81.88 86 ARG A N 1
ATOM 688 C CA . ARG A 1 86 ? 12.651 -17.616 -42.773 1.00 81.88 86 ARG A CA 1
ATOM 689 C C . ARG A 1 86 ? 11.741 -16.429 -43.083 1.00 81.88 86 ARG A C 1
ATOM 691 O O . ARG A 1 86 ? 10.595 -16.377 -42.648 1.00 81.88 86 ARG A O 1
ATOM 698 N N . ILE A 1 87 ? 12.268 -15.463 -43.834 1.00 79.06 87 ILE A N 1
ATOM 699 C CA . ILE A 1 87 ? 11.593 -14.189 -44.139 1.00 79.06 87 ILE A CA 1
ATOM 700 C C . ILE A 1 87 ? 10.239 -14.418 -44.832 1.00 79.06 87 ILE A C 1
ATOM 702 O O . ILE A 1 87 ? 9.290 -13.687 -44.580 1.00 79.06 87 ILE A O 1
ATOM 706 N N . ASP A 1 88 ? 10.128 -15.462 -45.651 1.00 83.00 88 ASP A N 1
ATOM 707 C CA . ASP A 1 88 ? 8.908 -15.898 -46.340 1.00 83.00 88 ASP A CA 1
ATOM 708 C C . ASP A 1 88 ? 7.816 -16.442 -45.403 1.00 83.00 88 ASP A C 1
ATOM 710 O O . ASP A 1 88 ? 6.647 -16.472 -45.779 1.00 83.00 88 ASP A O 1
ATOM 714 N N . GLN A 1 89 ? 8.175 -16.833 -44.179 1.00 81.81 89 GLN A N 1
ATOM 715 C CA . GLN A 1 89 ? 7.244 -17.289 -43.142 1.00 81.81 89 GLN A CA 1
ATOM 716 C C . GLN A 1 89 ? 6.837 -16.161 -42.180 1.00 81.81 89 GLN A C 1
ATOM 718 O O . GLN A 1 89 ? 5.898 -16.325 -41.401 1.00 81.81 89 GLN A O 1
ATOM 723 N N . LEU A 1 90 ? 7.521 -15.010 -42.226 1.00 79.75 90 LEU A N 1
ATOM 724 C CA . LEU A 1 90 ? 7.173 -13.832 -41.436 1.00 79.75 90 LEU A CA 1
ATOM 725 C C . LEU A 1 90 ? 6.089 -13.021 -42.151 1.00 79.75 90 LEU A C 1
ATOM 727 O O . LEU A 1 90 ? 6.365 -12.196 -43.021 1.00 79.75 90 LEU A O 1
ATOM 731 N N . VAL A 1 91 ? 4.843 -13.200 -41.725 1.00 77.19 91 VAL A N 1
ATOM 732 C CA . VAL A 1 91 ? 3.756 -12.291 -42.097 1.00 77.19 91 VAL A CA 1
ATOM 733 C C . VAL A 1 91 ? 3.688 -11.183 -41.052 1.00 77.19 91 VAL A C 1
ATOM 735 O O . VAL A 1 91 ? 3.299 -11.412 -39.908 1.00 77.19 91 VAL A O 1
ATOM 738 N N . PHE A 1 92 ? 4.073 -9.965 -41.436 1.00 70.38 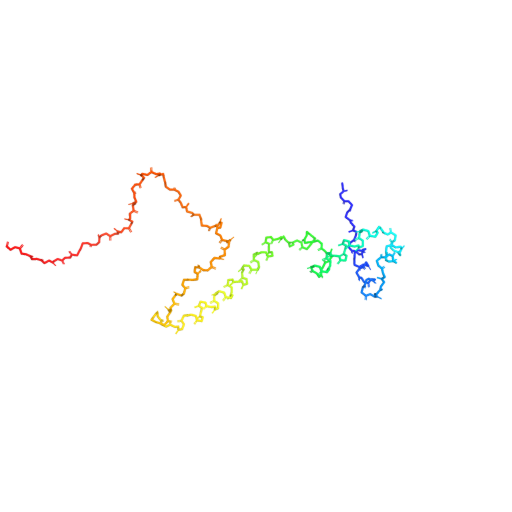92 PHE A N 1
ATOM 739 C CA . PHE A 1 92 ? 3.858 -8.791 -40.595 1.00 70.38 92 PHE A CA 1
ATOM 740 C C . PHE A 1 92 ? 2.365 -8.473 -40.560 1.00 70.38 92 PHE A C 1
ATOM 742 O O . PHE A 1 92 ? 1.817 -7.869 -41.482 1.00 70.38 92 PHE A O 1
ATOM 749 N N . MET A 1 93 ? 1.701 -8.861 -39.475 1.00 70.12 93 MET A N 1
ATOM 750 C CA . MET A 1 93 ? 0.411 -8.279 -39.142 1.00 70.12 93 MET A CA 1
ATOM 751 C C . MET A 1 93 ? 0.653 -6.847 -38.667 1.00 70.12 93 MET A C 1
ATOM 753 O O . MET A 1 93 ? 1.113 -6.621 -37.550 1.00 70.12 93 MET A O 1
ATOM 757 N N . ASN A 1 94 ? 0.379 -5.869 -39.533 1.00 49.38 94 ASN A N 1
ATOM 758 C CA . ASN A 1 94 ? 0.220 -4.487 -39.097 1.00 49.38 94 ASN A CA 1
ATOM 759 C C . ASN A 1 94 ? -1.043 -4.421 -38.238 1.00 49.38 94 ASN A C 1
ATOM 761 O O . ASN A 1 94 ? -2.155 -4.314 -38.754 1.00 49.38 94 ASN A O 1
ATOM 765 N N . GLU A 1 95 ? -0.871 -4.526 -36.928 1.00 46.56 95 GLU A N 1
ATOM 766 C CA . GLU A 1 95 ? -1.930 -4.305 -35.958 1.00 46.56 95 GLU A CA 1
ATOM 767 C C . GLU A 1 95 ? -2.228 -2.802 -35.887 1.00 46.56 95 GLU A C 1
ATOM 769 O O . GLU A 1 95 ? -1.843 -2.096 -34.964 1.00 46.56 95 GLU A O 1
ATOM 774 N N . SER A 1 96 ? -2.928 -2.278 -36.897 1.00 51.16 96 SER A N 1
ATOM 775 C CA . SER A 1 96 ? -3.519 -0.937 -36.858 1.00 51.16 96 SER A CA 1
ATOM 776 C C . SER A 1 96 ? -4.844 -0.935 -36.086 1.00 51.16 96 SER A C 1
ATOM 778 O O . SER A 1 96 ? -5.806 -0.276 -36.485 1.00 51.16 96 SER A O 1
ATOM 780 N N . SER A 1 97 ? -4.921 -1.691 -34.992 1.00 46.75 97 SER A N 1
ATOM 781 C CA . SER A 1 97 ? -6.052 -1.692 -34.068 1.00 46.75 97 SER A CA 1
ATOM 782 C C . SER A 1 97 ? -5.720 -0.819 -32.859 1.00 46.75 97 SER A C 1
ATOM 784 O O . SER A 1 97 ? -5.528 -1.309 -31.762 1.00 46.75 97 SER A O 1
ATOM 786 N N . LYS A 1 98 ? -5.657 0.492 -33.108 1.00 54.78 98 LYS A N 1
ATOM 787 C CA . LYS A 1 98 ? -6.128 1.570 -32.223 1.00 54.78 98 LYS A CA 1
ATOM 788 C C . LYS A 1 98 ? -5.865 1.415 -30.707 1.00 54.78 98 LYS A C 1
ATOM 790 O O . LYS A 1 98 ? -6.796 1.169 -29.945 1.00 54.78 98 LYS A O 1
ATOM 795 N N . ASP A 1 99 ? -4.661 1.797 -30.283 1.00 49.97 99 ASP A N 1
ATOM 796 C CA . ASP A 1 99 ? -4.377 2.175 -28.893 1.00 49.97 99 ASP A CA 1
ATOM 797 C C . ASP A 1 99 ? -4.022 3.665 -28.849 1.00 49.97 99 ASP A C 1
ATOM 799 O O . ASP A 1 99 ? -3.189 4.137 -29.626 1.00 49.97 99 ASP A O 1
ATOM 803 N N . GLU A 1 100 ? -4.612 4.421 -27.924 1.00 52.41 100 GLU A N 1
ATOM 804 C CA . GLU A 1 100 ? -4.344 5.848 -27.673 1.00 52.41 100 GLU A CA 1
ATOM 805 C C . GLU A 1 100 ? -2.955 6.109 -27.045 1.00 52.41 100 GLU A C 1
ATOM 807 O O . GLU A 1 100 ? -2.808 6.845 -26.073 1.00 52.41 100 GLU A O 1
ATOM 812 N N . CYS A 1 101 ? -1.899 5.516 -27.597 1.00 52.03 101 CYS A N 1
ATOM 813 C CA . CYS A 1 101 ? -0.515 5.746 -27.197 1.00 52.03 101 CYS A CA 1
ATOM 814 C C . CYS A 1 101 ? 0.333 6.077 -28.427 1.00 52.03 101 CYS A C 1
ATOM 816 O O . CYS A 1 101 ? 1.147 5.285 -28.891 1.00 52.03 101 CYS A O 1
ATOM 818 N N . THR A 1 102 ? 0.177 7.287 -28.961 1.00 48.25 102 THR A N 1
ATOM 819 C CA . THR A 1 102 ? 1.142 7.870 -29.906 1.00 48.25 102 THR A CA 1
ATOM 820 C C . THR A 1 102 ? 1.517 9.274 -29.441 1.00 48.25 102 THR A C 1
ATOM 822 O O . THR A 1 102 ? 1.055 10.271 -29.980 1.00 48.25 102 THR A O 1
ATOM 825 N N . SER A 1 103 ? 2.340 9.365 -28.395 1.00 46.72 103 SER A N 1
ATOM 826 C CA . SER A 1 103 ? 2.905 10.641 -27.920 1.00 46.72 103 SER A CA 1
ATOM 827 C C . SER A 1 103 ? 4.434 10.693 -27.966 1.00 46.72 103 SER A C 1
ATOM 829 O O . SER A 1 103 ? 5.030 11.671 -27.523 1.00 46.72 103 SER A O 1
ATOM 831 N N . THR A 1 104 ? 5.094 9.689 -28.552 1.00 47.69 104 THR A N 1
ATOM 832 C CA . THR A 1 104 ? 6.555 9.696 -28.744 1.00 47.69 104 THR A CA 1
ATOM 833 C C . THR A 1 104 ? 6.965 9.183 -30.122 1.00 47.69 104 THR A C 1
ATOM 835 O O . THR A 1 104 ? 7.849 8.343 -30.248 1.00 47.69 104 THR A O 1
ATOM 838 N N . CYS A 1 105 ? 6.346 9.708 -31.177 1.00 49.44 105 CYS A N 1
ATOM 839 C CA . CYS A 1 105 ? 7.032 9.831 -32.459 1.00 49.44 105 CYS A CA 1
ATOM 840 C C . CYS A 1 105 ? 7.547 11.269 -32.535 1.00 49.44 105 CYS A C 1
ATOM 842 O O . CYS A 1 105 ? 6.790 12.184 -32.847 1.00 49.44 105 CYS A O 1
ATOM 844 N N . LEU A 1 106 ? 8.821 11.487 -32.199 1.00 41.75 106 LEU A N 1
ATOM 845 C CA . LEU A 1 106 ? 9.498 12.737 -32.540 1.00 41.75 106 LEU A CA 1
ATOM 846 C C . LEU A 1 106 ? 9.673 12.750 -34.062 1.00 41.75 106 LEU A C 1
ATOM 848 O O . LEU A 1 106 ? 10.646 12.223 -34.591 1.00 41.75 106 LEU A O 1
ATOM 852 N N . TYR A 1 107 ? 8.682 13.289 -34.765 1.00 50.03 107 TYR A N 1
ATOM 853 C CA . TYR A 1 107 ? 8.833 13.667 -36.161 1.00 50.03 107 TYR A CA 1
ATOM 854 C C . TYR A 1 107 ? 9.743 14.895 -36.207 1.00 50.03 107 TYR A C 1
ATOM 856 O O . TYR A 1 107 ? 9.475 15.897 -35.540 1.00 50.03 107 TYR A O 1
ATOM 864 N N . SER A 1 108 ? 10.835 14.817 -36.961 1.00 50.56 108 SER A N 1
ATOM 865 C CA . SER A 1 108 ? 11.639 15.995 -37.269 1.00 50.56 108 SER A CA 1
ATOM 866 C C . SER A 1 108 ? 10.785 16.929 -38.123 1.00 50.56 108 SER A C 1
ATOM 868 O O . SER A 1 108 ? 10.477 16.609 -39.269 1.00 50.56 108 SER A O 1
ATOM 870 N N . TYR A 1 109 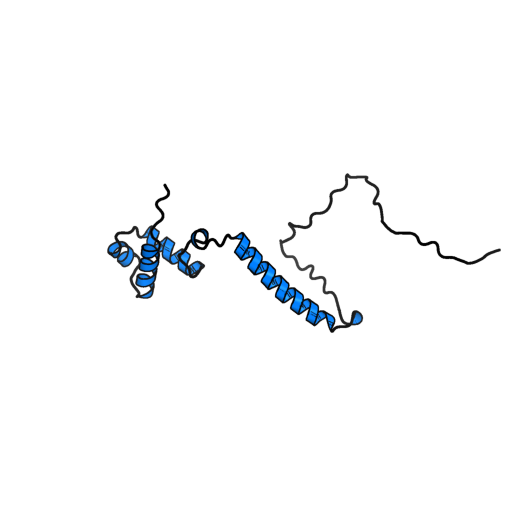? 10.371 18.065 -37.564 1.00 50.47 109 TYR A N 1
ATOM 871 C CA . TYR A 1 109 ? 9.717 19.106 -38.346 1.00 50.47 109 TYR A CA 1
ATOM 872 C C . TYR A 1 109 ? 10.728 19.708 -39.320 1.00 50.47 109 TYR A C 1
ATOM 874 O O . TYR A 1 109 ? 11.801 20.159 -38.926 1.00 50.47 109 TYR A O 1
ATOM 882 N N . SER A 1 110 ? 10.367 19.709 -40.595 1.00 58.88 110 SER A N 1
ATOM 883 C CA . SER A 1 110 ? 11.002 20.514 -41.628 1.00 58.88 110 SER A CA 1
ATOM 884 C C . SER A 1 110 ? 10.053 21.655 -41.987 1.00 58.88 110 SER A C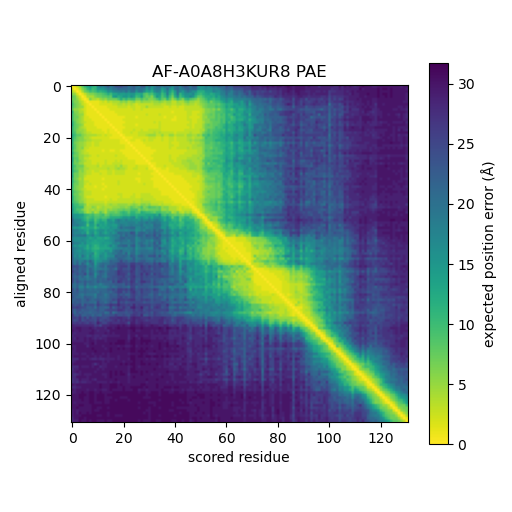 1
ATOM 886 O O . SER A 1 110 ? 8.842 21.432 -42.071 1.00 58.88 110 SER A O 1
ATOM 888 N N . ASP A 1 111 ? 10.579 22.861 -42.201 1.00 59.00 111 ASP A N 1
ATOM 889 C CA . ASP A 1 111 ? 9.760 24.007 -42.597 1.00 59.00 111 ASP A CA 1
ATOM 890 C C . ASP A 1 111 ? 8.989 23.705 -43.889 1.00 59.00 111 ASP A C 1
ATOM 892 O O . ASP A 1 111 ? 9.514 23.094 -44.829 1.00 59.00 111 ASP A O 1
ATOM 896 N N . ILE A 1 112 ? 7.721 24.116 -43.929 1.00 48.88 112 ILE A N 1
ATOM 897 C CA . ILE A 1 112 ? 6.844 23.939 -45.090 1.00 48.88 112 ILE A CA 1
ATOM 898 C C . ILE A 1 112 ? 7.547 24.535 -46.323 1.00 48.88 112 ILE A C 1
ATOM 900 O O . ILE A 1 112 ? 7.991 25.680 -46.287 1.00 48.88 112 ILE A O 1
ATOM 904 N N . ASN A 1 113 ? 7.628 23.750 -47.408 1.00 52.03 113 ASN A N 1
ATOM 905 C CA . ASN A 1 113 ? 8.320 24.042 -48.679 1.00 52.03 113 ASN A CA 1
ATOM 906 C C . ASN A 1 113 ? 9.834 23.724 -48.754 1.00 52.03 113 ASN A C 1
ATOM 908 O O . ASN A 1 113 ? 10.506 24.114 -49.711 1.00 52.03 113 ASN A O 1
ATOM 912 N N . SER A 1 114 ? 10.391 22.971 -47.802 1.00 61.09 114 SER A N 1
ATOM 913 C CA . SER A 1 114 ? 11.752 22.430 -47.934 1.00 61.09 114 SER A CA 1
ATOM 914 C C . SER A 1 114 ? 11.781 21.172 -48.822 1.00 61.09 114 SER A C 1
ATOM 916 O O . SER A 1 114 ? 10.980 20.249 -48.673 1.00 61.09 114 SER A O 1
ATOM 918 N N . ARG A 1 115 ? 12.694 21.137 -49.807 1.00 57.94 115 ARG A N 1
ATOM 919 C CA . ARG A 1 115 ? 12.842 19.993 -50.725 1.00 57.94 115 ARG A CA 1
ATOM 920 C C . ARG A 1 115 ? 13.411 18.789 -49.973 1.00 57.94 115 ARG A C 1
ATOM 922 O O . ARG A 1 115 ? 14.467 18.895 -49.355 1.00 57.94 115 ARG A O 1
ATOM 929 N N . ALA A 1 116 ? 12.739 17.644 -50.075 1.00 49.22 116 ALA A N 1
ATOM 930 C CA . ALA A 1 116 ? 13.202 16.394 -49.483 1.00 49.22 116 ALA A CA 1
ATOM 931 C C . ALA A 1 116 ? 14.536 15.957 -50.114 1.00 49.22 116 ALA A C 1
ATOM 933 O O . ALA A 1 116 ? 14.603 15.664 -51.308 1.00 49.22 116 ALA A O 1
ATOM 934 N N . ILE A 1 117 ? 15.602 15.904 -49.313 1.00 59.03 117 ILE A N 1
ATOM 935 C CA . ILE A 1 117 ? 16.900 15.379 -49.748 1.00 59.03 117 ILE A CA 1
ATOM 936 C C . ILE A 1 117 ? 16.874 13.865 -49.528 1.00 59.03 117 ILE A C 1
ATOM 938 O O . ILE A 1 117 ? 16.989 13.381 -48.403 1.00 59.03 117 ILE A O 1
ATOM 942 N N . SER A 1 118 ? 16.685 13.103 -50.607 1.00 47.19 118 SER A N 1
ATOM 943 C CA . SER A 1 118 ? 16.848 11.650 -50.576 1.00 47.19 118 SER A CA 1
ATOM 944 C C . SER A 1 118 ? 18.339 11.323 -50.629 1.00 47.19 118 SER A C 1
ATOM 946 O O . SER A 1 118 ? 18.983 11.525 -51.657 1.00 47.19 118 SER A O 1
ATOM 948 N N . TRP A 1 119 ? 18.897 10.806 -49.534 1.00 40.72 119 TRP A N 1
ATOM 949 C CA . TRP A 1 119 ? 20.248 10.243 -49.523 1.00 40.72 119 TRP A CA 1
ATOM 950 C C . TRP A 1 119 ? 20.257 8.906 -50.268 1.00 40.72 119 TRP A C 1
ATOM 952 O O . TRP A 1 119 ? 20.267 7.837 -49.660 1.00 40.72 119 TRP A O 1
ATOM 962 N N . ARG A 1 120 ? 20.221 8.946 -51.601 1.00 36.19 120 ARG A N 1
ATOM 963 C CA . ARG A 1 120 ? 20.486 7.773 -52.432 1.00 36.19 120 ARG A CA 1
ATOM 964 C C . ARG A 1 120 ? 21.749 8.030 -53.244 1.00 36.19 120 ARG A C 1
ATOM 966 O O . ARG A 1 120 ? 21.755 8.840 -54.164 1.00 36.19 120 ARG A O 1
ATOM 973 N N . VAL A 1 121 ? 22.821 7.339 -52.864 1.00 46.62 121 VAL A N 1
ATOM 974 C CA . VAL A 1 121 ? 24.059 7.231 -53.641 1.00 46.62 121 VAL A CA 1
ATOM 975 C C . VAL A 1 121 ? 23.699 6.623 -54.997 1.00 46.62 121 VAL A C 1
ATOM 977 O O . VAL A 1 121 ? 23.221 5.491 -55.063 1.00 46.62 121 VAL A O 1
ATOM 980 N N . VAL A 1 122 ? 23.883 7.383 -56.075 1.00 40.22 122 VAL A N 1
ATOM 981 C CA . VAL A 1 122 ? 23.757 6.874 -57.444 1.00 40.22 122 VAL A CA 1
ATOM 982 C C . VAL A 1 122 ? 25.093 6.236 -57.813 1.00 40.22 122 VAL A C 1
ATOM 984 O O . VAL A 1 122 ? 26.086 6.932 -58.005 1.00 40.22 122 VAL A O 1
ATOM 987 N N . VAL A 1 123 ? 25.125 4.907 -57.889 1.00 44.31 123 VAL A N 1
ATOM 988 C CA . VAL A 1 123 ? 26.227 4.170 -58.521 1.00 44.31 123 VAL A CA 1
ATOM 989 C C . VAL A 1 123 ? 25.945 4.155 -60.029 1.00 44.31 123 VAL A C 1
ATOM 991 O O . VAL A 1 123 ? 24.866 3.701 -60.416 1.00 44.31 123 VAL A O 1
ATOM 994 N N . PRO A 1 124 ? 26.843 4.651 -60.900 1.00 39.03 124 PRO A N 1
ATOM 995 C CA . PRO A 1 124 ? 26.607 4.607 -62.335 1.00 39.03 124 PRO A CA 1
ATOM 996 C C . PRO A 1 124 ? 26.841 3.181 -62.844 1.00 39.03 124 PRO A C 1
ATOM 998 O O . PRO A 1 124 ? 27.938 2.635 -62.718 1.00 39.03 124 PRO A O 1
ATOM 1001 N N . ASN A 1 125 ? 25.792 2.574 -63.400 1.00 34.03 125 ASN A N 1
ATOM 1002 C CA . ASN A 1 125 ? 25.877 1.276 -64.057 1.00 34.03 125 ASN A CA 1
ATOM 1003 C C . ASN A 1 125 ? 26.452 1.453 -65.470 1.00 34.03 125 ASN A C 1
ATOM 1005 O O . ASN A 1 125 ? 26.049 2.361 -66.201 1.00 34.03 125 ASN A O 1
ATOM 1009 N N . LYS A 1 126 ? 27.417 0.601 -65.815 1.00 45.00 126 LYS A N 1
ATOM 1010 C CA . LYS A 1 126 ? 28.050 0.539 -67.132 1.00 45.00 126 LYS A CA 1
ATOM 1011 C C . LYS A 1 126 ? 27.127 -0.172 -68.129 1.00 45.00 126 LYS A C 1
ATOM 1013 O O . LYS A 1 126 ? 26.428 -1.108 -67.764 1.00 45.00 126 LYS A O 1
ATOM 1018 N N . ASP A 1 127 ? 27.243 0.271 -69.380 1.00 40.44 127 ASP A N 1
ATOM 1019 C CA . ASP A 1 127 ? 26.902 -0.416 -70.632 1.00 40.44 127 ASP A CA 1
ATOM 1020 C C . ASP A 1 127 ? 25.409 -0.616 -70.988 1.00 40.44 127 ASP A C 1
ATOM 1022 O O . ASP A 1 127 ? 24.693 -1.389 -70.362 1.00 40.44 127 ASP A O 1
ATOM 1026 N N . LEU A 1 128 ? 24.959 0.006 -72.095 1.00 42.81 128 LEU A N 1
ATOM 1027 C CA . LEU A 1 128 ? 24.722 -0.659 -73.399 1.00 42.81 128 LEU A CA 1
ATOM 1028 C C . LEU A 1 128 ? 23.883 0.202 -74.387 1.00 42.81 128 LEU A C 1
ATOM 1030 O O . LEU A 1 128 ? 22.698 0.424 -74.180 1.00 42.81 128 LEU A O 1
ATOM 1034 N N . LYS A 1 129 ? 24.539 0.539 -75.513 1.00 39.72 129 LYS A N 1
ATOM 1035 C CA . LYS A 1 129 ? 24.104 0.534 -76.936 1.00 39.72 129 LYS A CA 1
ATOM 1036 C C . LYS A 1 129 ? 22.972 1.424 -77.505 1.00 39.72 129 LYS A C 1
ATOM 1038 O O . LYS A 1 129 ? 21.841 1.411 -77.036 1.00 39.72 129 LYS A O 1
ATOM 1043 N N . ASN A 1 130 ? 23.319 1.974 -78.685 1.00 36.31 130 ASN A N 1
ATOM 1044 C CA . ASN A 1 130 ? 22.574 2.189 -79.953 1.00 36.31 130 ASN A CA 1
ATOM 1045 C C . ASN A 1 130 ? 22.754 3.649 -80.419 1.00 36.31 130 ASN A C 1
ATOM 1047 O O . ASN A 1 130 ? 22.582 4.550 -79.611 1.00 36.31 130 ASN A O 1
ATOM 1051 N N . SER A 1 131 ? 23.088 3.991 -81.663 1.00 37.94 131 SER A N 1
ATOM 1052 C CA . SER A 1 131 ? 23.298 3.290 -82.934 1.00 37.94 131 SER A CA 1
ATOM 1053 C C . SER A 1 131 ? 24.154 4.193 -83.829 1.00 37.94 131 SER A C 1
ATOM 1055 O O . SER A 1 131 ? 24.277 5.392 -83.493 1.00 37.94 131 SER A O 1
#